Protein AF-A0A920GUX4-F1 (afdb_monomer_lite)

Sequence (69 aa):
MHQIRIHTKNAGFPILGDVKYGDKEVNKLARGNGLNRMMLHAHSINFKNLGLKQWQKHQIPFFFCRLIL

Foldseek 3Di:
DCVVQVVCLVVVHGWACPPPRDDPVSNVVVVVVVPNHTPDDDQFDDDPPVPDGDGPPPPPPVVNVVPPD

Secondary structure (DSSP, 8-state):
--HHHHHHHHTT-PPTT-TTTS-HHHHHHHHHTT--S-S-----EEEGGGTEEE-------HHHHHT--

Structure (mmCIF, N/CA/C/O backbone):
data_AF-A0A920GUX4-F1
#
_entry.id   AF-A0A920GUX4-F1
#
loop_
_atom_site.group_PDB
_atom_site.id
_atom_site.type_symbol
_atom_site.label_atom_id
_atom_site.label_alt_id
_atom_site.label_comp_id
_atom_site.label_asym_id
_atom_site.label_entity_id
_atom_site.label_seq_id
_atom_site.pdbx_PDB_ins_code
_atom_site.Cartn_x
_atom_site.Cartn_y
_atom_site.Cartn_z
_atom_site.occupancy
_atom_site.B_iso_or_equiv
_atom_site.auth_seq_id
_atom_site.auth_comp_id
_atom_site.auth_asym_id
_atom_site.auth_atom_id
_atom_site.pdbx_PDB_model_num
ATOM 1 N N . MET A 1 1 ? -12.831 -3.957 -4.035 1.00 68.69 1 MET A N 1
ATOM 2 C CA . MET A 1 1 ? -12.446 -2.907 -3.067 1.00 68.69 1 MET A CA 1
ATOM 3 C C . MET A 1 1 ? -10.949 -2.974 -2.792 1.00 68.69 1 MET A C 1
ATOM 5 O O . MET A 1 1 ? -10.509 -3.985 -2.276 1.00 68.69 1 MET A O 1
ATOM 9 N N . HIS A 1 2 ? -10.170 -1.947 -3.160 1.00 89.44 2 HIS A N 1
ATOM 10 C CA . HIS A 1 2 ? -8.717 -1.837 -2.902 1.00 89.44 2 HIS A CA 1
ATOM 11 C C . HIS A 1 2 ? -8.316 -0.357 -2.718 1.00 89.44 2 HIS A C 1
ATOM 13 O O . HIS A 1 2 ? -7.414 0.134 -3.388 1.00 89.44 2 HIS A O 1
ATOM 19 N N . GLN A 1 3 ? -9.045 0.368 -1.862 1.00 95.12 3 GLN A N 1
ATOM 20 C CA . GLN A 1 3 ? -9.064 1.837 -1.816 1.00 95.12 3 GLN A CA 1
ATOM 21 C C . GLN A 1 3 ? -7.668 2.472 -1.726 1.00 95.12 3 GLN A C 1
ATOM 23 O O . GLN A 1 3 ? -7.293 3.220 -2.623 1.00 95.12 3 GLN A O 1
ATOM 28 N N . ILE A 1 4 ? -6.868 2.111 -0.714 1.00 95.50 4 ILE A N 1
ATOM 29 C CA . ILE A 1 4 ? -5.509 2.655 -0.539 1.00 95.50 4 ILE A CA 1
ATOM 30 C C . ILE A 1 4 ? -4.642 2.363 -1.777 1.00 95.50 4 ILE A C 1
ATOM 32 O O . ILE A 1 4 ? -4.065 3.277 -2.346 1.00 95.50 4 ILE A O 1
ATOM 36 N N . ARG A 1 5 ? -4.622 1.112 -2.255 1.00 96.38 5 ARG A N 1
ATOM 37 C CA . ARG A 1 5 ? -3.795 0.670 -3.397 1.00 96.38 5 ARG A CA 1
ATOM 38 C C . ARG A 1 5 ? -4.133 1.394 -4.705 1.00 96.38 5 ARG A C 1
ATOM 40 O O . ARG A 1 5 ? -3.243 1.726 -5.481 1.00 96.38 5 ARG A O 1
ATOM 47 N N . ILE A 1 6 ? -5.424 1.604 -4.969 1.00 96.75 6 ILE A N 1
ATOM 48 C CA . ILE A 1 6 ? -5.892 2.294 -6.178 1.00 96.75 6 ILE A CA 1
ATOM 49 C C . ILE A 1 6 ? -5.590 3.787 -6.076 1.00 96.75 6 ILE A C 1
ATOM 51 O O . ILE A 1 6 ? -5.099 4.362 -7.040 1.00 96.75 6 ILE A O 1
ATOM 55 N N . HIS A 1 7 ? -5.841 4.413 -4.924 1.00 97.06 7 HIS A N 1
ATOM 56 C CA . HIS A 1 7 ? -5.561 5.837 -4.755 1.00 97.06 7 HIS A CA 1
ATOM 57 C C . HIS A 1 7 ? -4.076 6.157 -4.879 1.00 97.06 7 HIS A C 1
ATOM 59 O O . HIS A 1 7 ? -3.730 7.100 -5.583 1.00 97.06 7 HIS A O 1
ATOM 65 N N . THR A 1 8 ? -3.199 5.362 -4.266 1.00 96.44 8 THR A N 1
ATOM 66 C CA . THR A 1 8 ? -1.753 5.588 -4.363 1.00 96.44 8 THR A CA 1
ATOM 67 C C . THR A 1 8 ? -1.258 5.396 -5.799 1.00 96.44 8 THR A C 1
ATOM 69 O O . THR A 1 8 ? -0.504 6.226 -6.297 1.00 96.44 8 THR A O 1
ATOM 72 N N . LYS A 1 9 ? -1.762 4.382 -6.523 1.00 96.25 9 LYS A N 1
ATOM 73 C CA . LYS A 1 9 ? -1.504 4.227 -7.965 1.00 96.25 9 LYS A CA 1
ATOM 74 C C . LYS A 1 9 ? -1.971 5.447 -8.760 1.00 96.25 9 LYS A C 1
ATOM 76 O O . LYS A 1 9 ? -1.216 5.957 -9.578 1.00 96.25 9 LYS A O 1
ATOM 81 N N . ASN A 1 10 ? -3.205 5.896 -8.544 1.00 96.44 10 ASN A N 1
ATOM 82 C CA . ASN A 1 10 ? -3.780 7.018 -9.286 1.00 96.44 10 ASN A CA 1
ATOM 83 C C . ASN A 1 10 ? -3.037 8.332 -9.011 1.00 96.44 10 ASN A C 1
ATOM 85 O O . ASN A 1 10 ? -2.967 9.178 -9.891 1.00 96.44 10 ASN A O 1
ATOM 89 N N . ALA A 1 11 ? -2.452 8.480 -7.821 1.00 96.81 11 ALA A N 1
ATOM 90 C CA . ALA A 1 11 ? -1.578 9.596 -7.477 1.00 96.81 11 ALA A CA 1
ATOM 91 C C . ALA A 1 11 ? -0.174 9.506 -8.116 1.00 96.81 11 ALA A C 1
ATOM 93 O O . ALA A 1 11 ? 0.625 10.414 -7.925 1.00 96.81 11 ALA A O 1
ATOM 94 N N . GLY A 1 12 ? 0.144 8.429 -8.847 1.00 95.94 12 GLY A N 1
ATOM 95 C CA . GLY A 1 12 ? 1.456 8.198 -9.465 1.00 95.94 12 GLY A CA 1
ATOM 96 C C . GLY A 1 12 ? 2.460 7.454 -8.579 1.00 95.94 12 GLY A C 1
ATOM 97 O O . GLY A 1 12 ? 3.576 7.189 -9.013 1.00 95.94 12 GLY A O 1
ATOM 98 N N . PHE A 1 13 ? 2.066 7.059 -7.365 1.00 95.50 13 PHE A N 1
ATOM 99 C CA . PHE A 1 13 ? 2.943 6.443 -6.364 1.00 95.50 13 PHE A CA 1
ATOM 100 C C . PHE A 1 13 ? 2.391 5.088 -5.906 1.00 95.50 13 PHE A C 1
ATOM 102 O O . PHE A 1 13 ? 1.929 4.949 -4.771 1.00 95.50 13 PHE A O 1
ATOM 109 N N . PRO A 1 14 ? 2.359 4.063 -6.772 1.00 95.69 14 PRO A N 1
ATOM 110 C CA . PRO A 1 14 ? 1.807 2.772 -6.394 1.00 95.69 14 PRO A CA 1
ATOM 111 C C . PRO A 1 14 ? 2.621 2.102 -5.275 1.00 95.69 14 PRO A C 1
ATOM 113 O O . PRO A 1 14 ? 3.818 2.327 -5.118 1.00 95.69 14 PRO A O 1
ATOM 116 N N . ILE A 1 15 ? 1.963 1.239 -4.498 1.00 95.25 15 ILE A N 1
ATOM 117 C CA . ILE A 1 15 ? 2.601 0.575 -3.354 1.00 95.25 15 ILE A CA 1
ATOM 118 C C . ILE A 1 15 ? 3.634 -0.446 -3.838 1.00 95.25 15 ILE A C 1
ATOM 120 O O . ILE A 1 15 ? 3.345 -1.296 -4.683 1.00 95.25 15 ILE A O 1
ATOM 124 N N . LEU A 1 16 ? 4.821 -0.411 -3.234 1.00 94.38 16 LEU A N 1
ATOM 125 C CA . LEU A 1 16 ? 5.888 -1.369 -3.496 1.00 94.38 16 LEU A CA 1
ATOM 126 C C . LEU A 1 16 ? 5.458 -2.799 -3.130 1.00 94.38 16 LEU A C 1
ATOM 128 O O . LEU A 1 16 ? 4.887 -3.050 -2.068 1.00 94.38 16 LEU A O 1
ATOM 132 N N . GLY A 1 17 ? 5.722 -3.755 -4.011 1.00 93.56 17 GLY A N 1
ATOM 133 C CA . GLY A 1 17 ? 5.277 -5.141 -3.873 1.00 93.56 17 GLY A CA 1
ATOM 134 C C . GLY A 1 17 ? 3.802 -5.368 -4.234 1.00 93.56 17 GLY A C 1
ATOM 135 O O . GLY A 1 17 ? 3.313 -6.490 -4.085 1.00 93.56 17 GLY A O 1
ATOM 136 N N . ASP A 1 18 ? 3.070 -4.354 -4.712 1.00 96.25 18 ASP A N 1
ATOM 137 C CA . ASP A 1 18 ? 1.707 -4.537 -5.214 1.00 96.25 18 ASP A CA 1
ATOM 138 C C . ASP A 1 18 ? 1.713 -5.172 -6.611 1.00 96.25 18 ASP A C 1
ATOM 140 O O . ASP A 1 18 ? 1.994 -4.522 -7.615 1.00 96.25 18 ASP A O 1
ATOM 144 N N . VAL A 1 19 ? 1.349 -6.454 -6.680 1.00 94.50 19 VAL A N 1
ATOM 145 C CA . VAL A 1 19 ? 1.343 -7.245 -7.924 1.00 94.50 19 VAL A CA 1
ATOM 146 C C . VAL A 1 19 ? 0.308 -6.760 -8.949 1.00 94.50 19 VAL A C 1
ATOM 148 O O . VAL A 1 19 ? 0.488 -6.980 -10.143 1.00 94.50 19 VAL A O 1
ATOM 151 N N . LYS A 1 20 ? -0.783 -6.119 -8.510 1.00 95.06 20 LYS A N 1
ATOM 152 C CA . LYS A 1 20 ? -1.895 -5.733 -9.396 1.00 95.06 20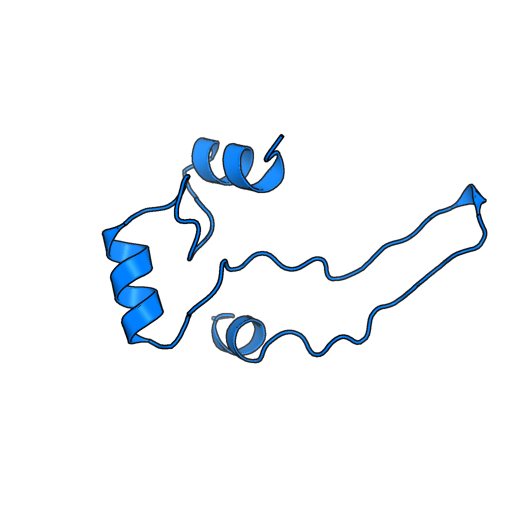 LYS A CA 1
ATOM 153 C C . LYS A 1 20 ? -1.805 -4.282 -9.856 1.00 95.06 20 LYS A C 1
ATOM 155 O O . LYS A 1 20 ? -2.167 -3.977 -10.990 1.00 95.06 20 LYS A O 1
ATOM 160 N N . TYR A 1 21 ? -1.398 -3.388 -8.960 1.00 95.69 21 TYR A N 1
ATOM 161 C CA . TYR A 1 21 ? -1.433 -1.944 -9.196 1.00 95.69 21 TYR A CA 1
ATOM 162 C C . TYR A 1 21 ? -0.044 -1.294 -9.223 1.00 95.69 21 TYR A C 1
ATOM 164 O O . TYR A 1 21 ? 0.036 -0.123 -9.583 1.00 95.69 21 TYR A O 1
ATOM 172 N N . GLY A 1 22 ? 1.016 -2.029 -8.870 1.00 93.31 22 GLY A N 1
ATOM 173 C CA . GLY A 1 22 ? 2.397 -1.552 -8.878 1.00 93.31 22 GLY A CA 1
ATOM 174 C C . GLY A 1 22 ? 3.176 -1.861 -10.148 1.00 93.31 22 GLY A C 1
ATOM 175 O O . GLY A 1 22 ? 2.692 -2.530 -11.063 1.00 93.31 22 GLY A O 1
ATOM 176 N N . ASP A 1 23 ? 4.402 -1.349 -10.179 1.00 95.19 23 ASP A N 1
ATOM 177 C CA . ASP A 1 23 ? 5.338 -1.544 -11.278 1.00 95.19 23 ASP A CA 1
ATOM 178 C C . ASP A 1 23 ? 6.016 -2.919 -11.176 1.00 95.19 23 ASP A C 1
ATOM 180 O O . ASP A 1 23 ? 6.517 -3.315 -10.120 1.00 95.19 23 ASP A O 1
ATOM 184 N N . LYS A 1 24 ? 6.013 -3.675 -12.278 1.00 94.75 24 LYS A N 1
ATOM 185 C CA . LYS A 1 24 ? 6.543 -5.044 -12.307 1.00 94.75 24 LYS A CA 1
ATOM 186 C C . LYS A 1 24 ? 8.061 -5.092 -12.133 1.00 94.75 24 LYS A C 1
ATOM 188 O O . LYS A 1 24 ? 8.535 -5.967 -11.409 1.00 94.75 24 LYS A O 1
ATOM 193 N N . GLU A 1 25 ? 8.798 -4.173 -12.748 1.00 95.50 25 GLU A N 1
ATOM 194 C CA . GLU A 1 25 ? 10.259 -4.135 -12.683 1.00 95.50 25 GLU A CA 1
ATOM 195 C C . GLU A 1 25 ? 10.720 -3.660 -11.307 1.00 95.50 25 GLU A C 1
ATOM 197 O O . GLU A 1 25 ? 11.562 -4.304 -10.680 1.00 95.50 25 GLU A O 1
ATOM 202 N N . VAL A 1 26 ? 10.079 -2.624 -10.758 1.00 93.25 26 VAL A N 1
ATOM 203 C CA . VAL A 1 26 ? 10.356 -2.161 -9.389 1.00 93.25 26 VAL A CA 1
ATOM 204 C C . VAL A 1 26 ? 10.051 -3.268 -8.375 1.00 93.25 26 VAL A C 1
ATOM 206 O O . VAL A 1 26 ? 10.842 -3.525 -7.466 1.00 93.25 26 VAL A O 1
ATOM 209 N N . ASN A 1 27 ? 8.946 -3.996 -8.554 1.00 94.25 27 ASN A N 1
ATOM 210 C CA . ASN A 1 27 ? 8.610 -5.138 -7.704 1.00 94.25 27 ASN A CA 1
ATOM 211 C C . ASN A 1 27 ? 9.633 -6.276 -7.821 1.00 94.25 27 ASN A C 1
ATOM 213 O O . ASN A 1 27 ? 9.949 -6.916 -6.819 1.00 94.25 27 ASN A O 1
ATOM 217 N N . LYS A 1 28 ? 10.148 -6.546 -9.024 1.00 94.19 28 LYS A N 1
ATOM 218 C CA . LYS A 1 28 ? 11.183 -7.561 -9.253 1.00 94.19 28 LYS A CA 1
ATOM 219 C C . LYS A 1 28 ? 12.488 -7.183 -8.552 1.00 94.19 28 LYS A C 1
ATOM 221 O O . LYS A 1 28 ? 13.050 -8.022 -7.850 1.00 94.19 28 LYS A O 1
ATOM 226 N N . LEU A 1 29 ? 12.917 -5.925 -8.667 1.00 93.12 29 LEU A N 1
ATOM 227 C CA . LEU A 1 29 ? 14.082 -5.398 -7.950 1.00 93.12 29 LEU A CA 1
ATOM 228 C C . LEU A 1 29 ? 13.891 -5.488 -6.432 1.00 93.12 29 LEU A C 1
ATOM 230 O O . LEU A 1 29 ? 14.779 -5.945 -5.717 1.00 93.12 29 LEU A O 1
ATOM 234 N N . ALA A 1 30 ? 12.716 -5.116 -5.926 1.00 90.31 30 ALA A N 1
ATOM 235 C CA . ALA A 1 30 ? 12.430 -5.175 -4.497 1.00 90.31 30 ALA A CA 1
ATOM 236 C C . ALA A 1 30 ? 12.439 -6.611 -3.949 1.00 90.31 30 ALA A C 1
ATOM 238 O O . ALA A 1 30 ? 12.981 -6.845 -2.870 1.00 90.31 30 ALA A O 1
ATOM 239 N N . ARG A 1 31 ? 11.920 -7.587 -4.709 1.00 90.94 31 ARG A N 1
ATOM 240 C CA . ARG A 1 31 ? 12.036 -9.017 -4.369 1.00 90.94 31 ARG A CA 1
ATOM 241 C C . ARG A 1 31 ? 13.489 -9.479 -4.330 1.00 90.94 31 ARG A C 1
ATOM 243 O O . ARG A 1 31 ? 13.860 -10.184 -3.399 1.00 90.94 31 ARG A O 1
ATOM 250 N N . GLY A 1 32 ? 14.312 -9.040 -5.287 1.00 90.06 32 GLY A N 1
ATOM 251 C CA . GLY A 1 32 ? 15.761 -9.280 -5.270 1.00 90.06 32 GLY A CA 1
ATOM 252 C C . GLY A 1 32 ? 16.446 -8.738 -4.009 1.00 90.06 32 GLY A C 1
ATOM 253 O O . GLY A 1 32 ? 17.390 -9.341 -3.516 1.00 90.06 32 GLY A O 1
ATOM 254 N N . ASN A 1 33 ? 15.906 -7.662 -3.430 1.00 87.56 33 ASN A N 1
ATOM 255 C CA . ASN A 1 33 ? 16.357 -7.074 -2.165 1.00 87.56 33 ASN A CA 1
ATOM 256 C C . ASN A 1 33 ? 15.666 -7.664 -0.913 1.00 87.56 33 ASN A C 1
ATOM 258 O O . ASN A 1 33 ? 15.791 -7.112 0.180 1.00 87.56 33 ASN A O 1
ATOM 262 N N . GLY A 1 34 ? 14.932 -8.775 -1.046 1.00 87.44 34 GLY A N 1
ATOM 263 C CA . GLY A 1 34 ? 14.309 -9.503 0.065 1.00 87.44 34 GLY A CA 1
ATOM 264 C C . GLY A 1 34 ? 12.869 -9.097 0.405 1.00 87.44 34 GLY A C 1
ATOM 265 O O . GLY A 1 34 ? 12.276 -9.665 1.326 1.00 87.44 34 GLY A O 1
ATOM 266 N N . LEU A 1 35 ? 12.263 -8.159 -0.331 1.00 88.81 35 LEU A N 1
ATOM 267 C CA . LEU A 1 35 ? 10.865 -7.784 -0.121 1.00 88.81 35 LEU A CA 1
ATOM 268 C C . LEU A 1 35 ? 9.911 -8.772 -0.813 1.00 88.81 35 LEU A C 1
ATOM 270 O O . LEU A 1 35 ? 9.614 -8.658 -2.001 1.00 88.81 35 LEU A O 1
ATOM 274 N N . ASN A 1 36 ? 9.353 -9.697 -0.033 1.00 88.38 36 ASN A N 1
ATOM 275 C CA . ASN A 1 36 ? 8.453 -10.748 -0.532 1.00 88.38 36 ASN A CA 1
ATOM 276 C C . ASN A 1 36 ? 6.956 -10.469 -0.316 1.00 88.38 36 ASN A C 1
ATOM 278 O O . ASN A 1 36 ? 6.116 -11.321 -0.599 1.00 88.38 36 ASN A O 1
ATOM 282 N N . ARG A 1 37 ? 6.597 -9.286 0.193 1.00 90.19 37 ARG A N 1
ATOM 283 C CA . ARG A 1 37 ? 5.202 -8.892 0.434 1.00 90.19 37 ARG A CA 1
ATOM 284 C C . ARG A 1 37 ? 4.957 -7.442 0.041 1.00 90.19 37 ARG A C 1
ATOM 286 O O . ARG A 1 37 ? 5.885 -6.648 -0.038 1.00 90.19 37 ARG A O 1
ATOM 293 N N . MET A 1 38 ? 3.688 -7.088 -0.135 1.00 93.25 38 MET A N 1
ATOM 294 C CA . MET A 1 38 ? 3.280 -5.701 -0.345 1.00 93.25 38 MET A CA 1
ATOM 295 C C . MET A 1 38 ? 3.660 -4.834 0.861 1.00 93.25 38 MET A C 1
ATOM 297 O O . MET A 1 38 ? 3.401 -5.219 2.007 1.00 93.25 38 MET A O 1
ATOM 301 N N . MET A 1 39 ? 4.199 -3.644 0.597 1.00 92.88 39 MET A N 1
ATOM 302 C CA . MET A 1 39 ? 4.517 -2.609 1.586 1.00 92.88 39 MET A CA 1
ATOM 303 C C . MET A 1 39 ? 3.255 -1.875 2.059 1.00 92.88 39 MET A C 1
ATOM 305 O O . MET A 1 39 ? 3.171 -0.653 2.064 1.00 92.88 39 MET A O 1
ATOM 309 N N . LEU A 1 40 ? 2.250 -2.650 2.470 1.00 92.00 40 LEU A N 1
ATOM 310 C CA . LEU A 1 40 ? 1.057 -2.178 3.154 1.00 92.00 40 LEU A CA 1
ATOM 311 C C . LEU A 1 40 ? 0.909 -2.942 4.475 1.00 92.00 40 LEU A C 1
ATOM 313 O O . LEU A 1 40 ? 1.040 -4.171 4.527 1.00 92.00 40 LEU A O 1
ATOM 317 N N . HIS A 1 41 ? 0.693 -2.208 5.562 1.00 89.56 41 HIS A N 1
ATOM 318 C CA . HIS A 1 41 ? 0.554 -2.765 6.902 1.00 89.56 41 HIS A CA 1
ATOM 319 C C . HIS A 1 41 ? -0.440 -1.929 7.707 1.00 89.56 41 HIS A C 1
ATOM 321 O O . HIS A 1 41 ? -0.323 -0.706 7.757 1.00 89.56 41 HIS A O 1
ATOM 327 N N . ALA A 1 42 ? -1.420 -2.586 8.325 1.00 89.19 42 ALA A N 1
ATOM 328 C CA . ALA A 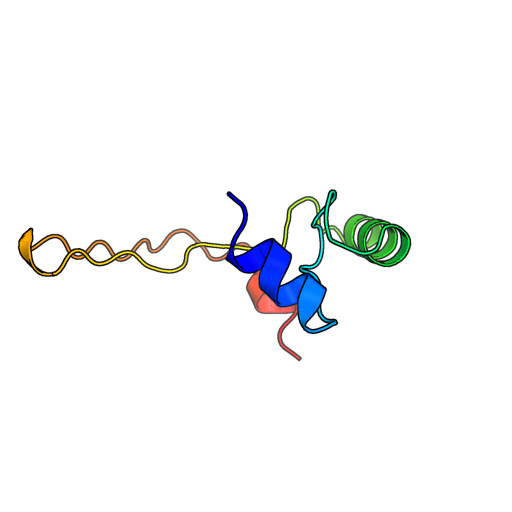1 42 ? -2.351 -1.932 9.232 1.00 89.19 42 ALA A CA 1
ATOM 329 C C . ALA A 1 42 ? -1.666 -1.749 10.590 1.00 89.19 42 ALA A C 1
ATOM 331 O O . ALA A 1 42 ? -1.488 -2.709 11.330 1.00 89.19 42 ALA A O 1
ATOM 332 N N . HIS A 1 43 ? -1.250 -0.520 10.890 1.00 84.38 43 HIS A N 1
ATOM 333 C CA . HIS A 1 43 ? -0.492 -0.221 12.106 1.00 84.38 43 HIS A CA 1
ATOM 334 C C . HIS A 1 43 ? -1.365 -0.179 13.372 1.00 84.38 43 HIS A C 1
ATOM 336 O O . HIS A 1 43 ? -0.921 -0.555 14.453 1.00 84.38 43 HIS A O 1
ATOM 342 N N . SER A 1 44 ? -2.611 0.278 13.260 1.00 83.94 44 SER A N 1
ATOM 343 C CA . SER A 1 44 ? -3.523 0.393 14.397 1.00 83.94 44 SER A CA 1
ATOM 344 C C . SER A 1 44 ? -4.979 0.247 13.965 1.00 83.94 44 SER A C 1
ATOM 346 O O . SER A 1 44 ? -5.326 0.445 12.798 1.00 83.94 44 SER A O 1
ATOM 348 N N . ILE A 1 45 ? -5.836 -0.106 14.924 1.00 86.00 45 ILE A N 1
ATOM 349 C CA . ILE A 1 45 ? -7.286 -0.150 14.749 1.00 86.00 45 ILE A CA 1
ATOM 350 C C . ILE A 1 45 ? -7.969 0.393 16.009 1.00 86.00 45 ILE A C 1
ATOM 352 O O . ILE A 1 45 ? -7.575 0.082 17.133 1.00 86.00 45 ILE A O 1
ATOM 356 N N . ASN A 1 46 ? -8.972 1.253 15.832 1.00 83.31 46 ASN A N 1
ATOM 357 C CA . ASN A 1 46 ? -9.661 1.924 16.934 1.00 83.31 46 ASN A CA 1
ATOM 358 C C . ASN A 1 46 ? -11.158 2.025 16.638 1.00 83.31 46 ASN A C 1
ATOM 360 O O . ASN A 1 46 ? -11.553 2.631 15.640 1.00 83.31 46 ASN A O 1
ATOM 364 N N . PHE A 1 47 ? -11.980 1.474 17.531 1.00 87.19 47 PHE A N 1
ATOM 365 C CA . PHE A 1 47 ? -13.432 1.564 17.459 1.00 87.19 47 PHE A CA 1
ATOM 366 C C . PHE A 1 47 ? -13.963 2.426 18.610 1.00 87.19 47 PHE A C 1
ATOM 368 O O . PHE A 1 47 ? -14.080 1.968 19.746 1.00 87.19 47 PHE A O 1
ATOM 375 N N . LYS A 1 48 ? -14.318 3.683 18.305 1.00 77.25 48 LYS A N 1
ATOM 376 C CA . LYS A 1 48 ? -14.686 4.706 19.305 1.00 77.25 48 LYS A CA 1
ATOM 377 C C . LYS A 1 48 ? -15.861 4.305 20.210 1.00 77.25 48 LYS A C 1
ATOM 379 O O . LYS A 1 48 ? -15.792 4.535 21.409 1.00 77.25 48 LYS A O 1
ATOM 384 N N . ASN A 1 49 ? -16.899 3.679 19.653 1.00 80.94 49 ASN A N 1
ATOM 385 C CA . ASN A 1 49 ? -18.161 3.416 20.367 1.00 80.94 49 ASN A CA 1
ATOM 386 C C . ASN A 1 49 ? -18.242 2.021 20.997 1.00 80.94 49 ASN A C 1
ATOM 388 O O . ASN A 1 49 ? -19.230 1.695 21.642 1.00 80.94 49 ASN A O 1
ATOM 392 N N . LEU A 1 50 ? -17.217 1.195 20.798 1.00 82.31 50 LEU A N 1
ATOM 393 C CA . LEU A 1 50 ? -17.143 -0.147 21.373 1.00 82.31 50 LEU A CA 1
ATOM 394 C C . LEU A 1 50 ? -16.213 -0.192 22.593 1.00 82.31 50 LEU A C 1
ATOM 396 O O . LEU A 1 50 ? -16.038 -1.247 23.186 1.00 82.31 50 LEU A O 1
ATOM 400 N N . GLY A 1 51 ? -15.556 0.924 22.941 1.00 72.94 51 GLY A N 1
ATOM 401 C CA . GLY A 1 51 ? -14.511 0.953 23.974 1.00 72.94 51 GLY A CA 1
ATOM 402 C C . GLY A 1 51 ? -13.264 0.126 23.622 1.00 72.94 51 GLY A C 1
ATOM 403 O O . GLY A 1 51 ? -12.322 0.062 24.408 1.00 72.94 51 GLY A O 1
ATOM 404 N N . LEU A 1 52 ? -13.223 -0.484 22.433 1.00 75.06 52 LEU A N 1
ATOM 405 C CA . LEU A 1 52 ? -12.145 -1.354 21.982 1.00 75.06 52 LEU A CA 1
ATOM 406 C C . LEU A 1 52 ? -11.044 -0.518 21.325 1.00 75.06 52 LEU A C 1
ATOM 408 O O . LEU A 1 52 ? -11.153 -0.076 20.176 1.00 75.06 52 LEU A O 1
ATOM 412 N N . LYS A 1 53 ? -9.949 -0.325 22.061 1.00 67.19 53 LYS A N 1
ATOM 413 C CA . LYS A 1 53 ? -8.683 0.180 21.523 1.00 67.19 53 LYS A CA 1
ATOM 414 C C . LYS A 1 53 ? -7.673 -0.959 21.520 1.00 67.19 53 LYS A C 1
ATOM 416 O O . LYS A 1 53 ? -7.132 -1.296 22.568 1.00 67.19 53 LYS A O 1
ATOM 421 N N . GLN A 1 54 ? -7.406 -1.529 20.346 1.00 70.38 54 GLN A N 1
ATOM 422 C CA . GLN A 1 54 ? -6.366 -2.540 20.188 1.00 70.38 54 GLN A CA 1
ATOM 423 C C . GLN A 1 54 ? -5.161 -1.919 19.488 1.00 70.38 54 GLN A C 1
ATOM 425 O O . GLN A 1 54 ? -5.155 -1.695 18.278 1.00 70.38 54 GLN A O 1
ATOM 430 N N . TRP A 1 55 ? -4.101 -1.697 20.256 1.00 65.94 55 TRP A N 1
ATOM 431 C CA . TRP A 1 55 ? -2.784 -1.459 19.689 1.00 65.94 55 TRP A CA 1
ATOM 432 C C . TRP A 1 55 ? -2.168 -2.816 19.398 1.00 65.94 55 TRP A C 1
ATOM 434 O O . TRP A 1 55 ? -1.760 -3.539 20.309 1.00 65.94 55 TRP A O 1
ATOM 444 N N . GLN A 1 56 ? -2.121 -3.199 18.127 1.00 59.69 56 GLN A N 1
ATOM 445 C CA . GLN A 1 56 ? -1.292 -4.330 17.756 1.00 59.69 56 GLN A CA 1
ATOM 446 C C . GLN A 1 56 ? 0.163 -3.869 17.760 1.00 59.69 56 GLN A C 1
ATOM 448 O O . GLN A 1 56 ? 0.646 -3.277 16.802 1.00 59.69 56 GLN A O 1
ATOM 453 N N . LYS A 1 57 ? 0.898 -4.226 18.820 1.00 56.22 57 LYS A N 1
ATOM 454 C CA . LYS A 1 57 ? 2.362 -4.353 18.766 1.00 56.22 57 LYS A CA 1
ATOM 455 C C . LYS A 1 57 ? 2.748 -5.586 17.939 1.00 56.22 57 LYS A C 1
ATOM 457 O O . LYS A 1 57 ? 3.570 -6.389 18.367 1.00 56.22 57 LYS A O 1
ATOM 462 N N . HIS A 1 58 ? 2.109 -5.805 16.789 1.00 56.78 58 HIS A N 1
ATOM 463 C CA . HIS A 1 58 ? 2.668 -6.767 15.858 1.00 56.78 58 HIS A CA 1
ATOM 464 C C . HIS A 1 58 ? 3.939 -6.131 15.323 1.00 56.78 58 HIS A C 1
ATOM 466 O O . HIS A 1 58 ? 3.931 -4.957 14.949 1.00 56.78 58 HIS A O 1
ATOM 472 N N . GLN A 1 59 ? 5.038 -6.875 15.396 1.00 62.91 59 GLN A N 1
ATOM 473 C CA . GLN A 1 59 ? 6.347 -6.389 14.999 1.00 62.91 59 GLN A CA 1
ATOM 474 C C . GLN A 1 59 ? 6.212 -5.829 13.584 1.00 62.91 59 GLN A C 1
ATOM 476 O O . GLN A 1 59 ? 5.895 -6.575 12.654 1.00 62.91 59 GLN A O 1
ATOM 481 N N . IL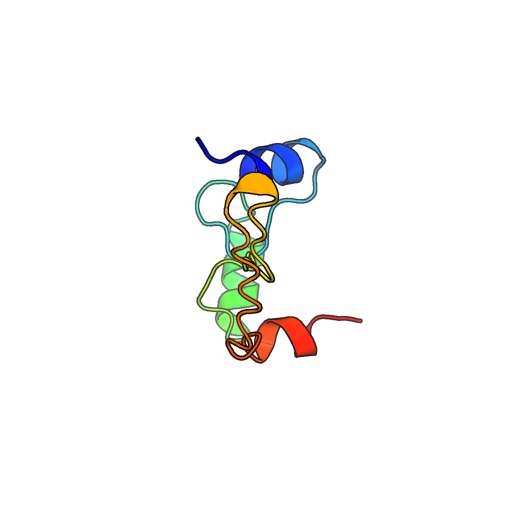E A 1 60 ? 6.372 -4.505 13.443 1.00 70.12 60 ILE A N 1
ATOM 482 C CA . ILE A 1 60 ? 6.452 -3.864 12.133 1.00 70.12 60 ILE A CA 1
ATOM 483 C C . ILE A 1 60 ? 7.515 -4.665 11.390 1.00 70.12 60 ILE A C 1
ATOM 485 O O . ILE A 1 60 ? 8.642 -4.748 11.893 1.00 70.12 60 ILE A O 1
ATOM 489 N N . PRO A 1 61 ? 7.173 -5.340 10.275 1.00 73.44 61 PRO A N 1
ATOM 490 C CA . PRO A 1 61 ? 8.124 -6.238 9.649 1.00 73.44 61 PRO A CA 1
ATOM 491 C C . PRO A 1 61 ? 9.392 -5.460 9.360 1.00 73.44 61 PRO A C 1
ATOM 493 O O . PRO A 1 61 ? 9.298 -4.350 8.849 1.00 73.44 61 PRO A O 1
ATOM 496 N N . PHE A 1 62 ? 10.546 -6.025 9.705 1.00 68.62 62 PHE A N 1
ATOM 497 C CA . PHE A 1 62 ? 11.836 -5.329 9.701 1.00 68.62 62 PHE A CA 1
ATOM 498 C C . PHE A 1 62 ? 12.080 -4.472 8.439 1.00 68.62 62 PHE A C 1
ATOM 500 O O . PHE A 1 62 ? 12.611 -3.366 8.517 1.00 68.62 62 PHE A O 1
ATOM 507 N N . PHE A 1 63 ? 11.590 -4.931 7.284 1.00 69.00 63 PHE A N 1
ATOM 508 C CA . PHE A 1 63 ? 11.609 -4.204 6.011 1.00 69.00 63 PHE A CA 1
ATOM 509 C C . PHE A 1 63 ? 10.937 -2.820 6.011 1.00 69.00 63 PHE A C 1
ATOM 511 O O . PHE A 1 63 ? 11.387 -1.946 5.283 1.00 69.00 63 PHE A O 1
ATOM 518 N N . PHE A 1 64 ? 9.898 -2.589 6.813 1.00 72.00 64 PHE A N 1
ATOM 519 C CA . PHE A 1 64 ? 9.246 -1.279 6.935 1.00 72.00 64 PHE A CA 1
ATOM 520 C C . PHE A 1 64 ? 10.103 -0.274 7.706 1.00 72.00 64 PHE A C 1
ATOM 522 O O . PHE A 1 64 ? 9.997 0.917 7.445 1.00 72.00 64 PHE A O 1
ATOM 529 N N . CYS A 1 65 ? 10.967 -0.737 8.612 1.00 65.75 65 CYS A N 1
ATOM 530 C CA . CYS A 1 65 ? 11.879 0.135 9.352 1.00 65.75 65 CYS A CA 1
ATOM 531 C C . CYS A 1 65 ? 13.153 0.457 8.557 1.00 65.75 65 CYS A C 1
ATOM 533 O O . CYS A 1 65 ? 13.737 1.514 8.752 1.00 65.75 65 CYS A O 1
ATOM 535 N N . ARG A 1 66 ? 13.591 -0.440 7.660 1.00 63.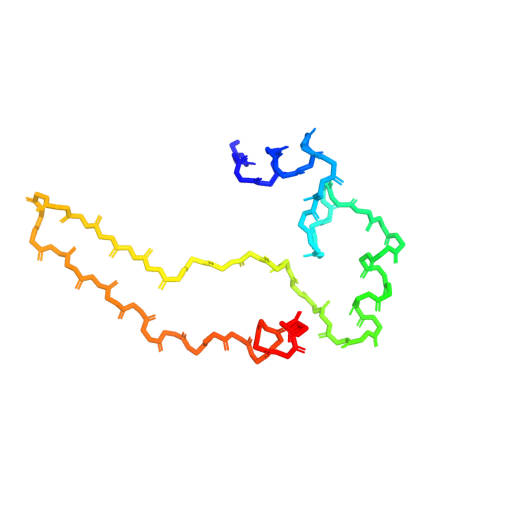53 66 ARG A N 1
ATOM 536 C CA . ARG A 1 66 ? 14.847 -0.299 6.898 1.00 63.53 66 ARG A CA 1
ATOM 537 C C . ARG A 1 66 ? 14.735 0.593 5.652 1.00 63.53 66 ARG A C 1
ATOM 539 O O . ARG A 1 66 ? 15.758 0.995 5.115 1.00 63.53 66 ARG A O 1
ATOM 546 N N . LEU A 1 67 ? 13.519 0.863 5.174 1.00 56.41 67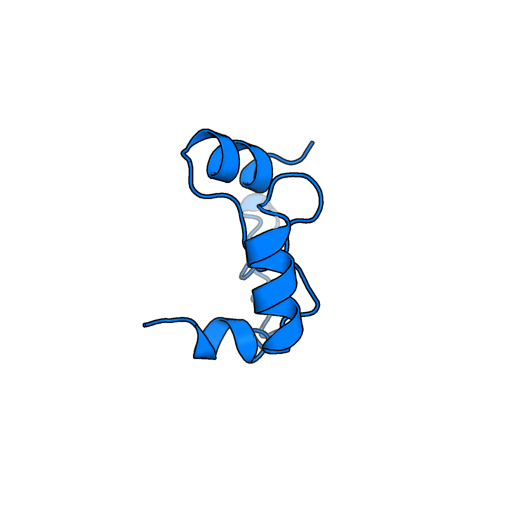 LEU A N 1
ATOM 547 C CA . LEU A 1 67 ? 13.263 1.634 3.946 1.00 56.41 67 LEU A CA 1
ATOM 548 C C . LEU A 1 67 ? 12.854 3.094 4.199 1.00 56.41 67 LEU A C 1
ATOM 550 O O . LEU A 1 67 ? 12.485 3.794 3.258 1.00 56.41 67 LEU A O 1
ATOM 554 N N . ILE A 1 68 ? 12.901 3.542 5.454 1.00 44.19 68 ILE A N 1
ATOM 555 C CA . ILE A 1 68 ? 12.796 4.960 5.793 1.00 44.19 68 ILE A CA 1
ATOM 556 C C . ILE A 1 68 ? 14.192 5.535 5.545 1.00 44.19 68 ILE A C 1
ATOM 558 O O . ILE A 1 68 ? 15.129 5.177 6.257 1.00 44.19 68 ILE A O 1
ATOM 562 N N . LEU A 1 69 ? 14.319 6.309 4.465 1.00 41.41 69 LEU A N 1
ATOM 563 C CA . LEU A 1 69 ? 15.475 7.168 4.199 1.00 41.41 69 LEU A CA 1
ATOM 564 C C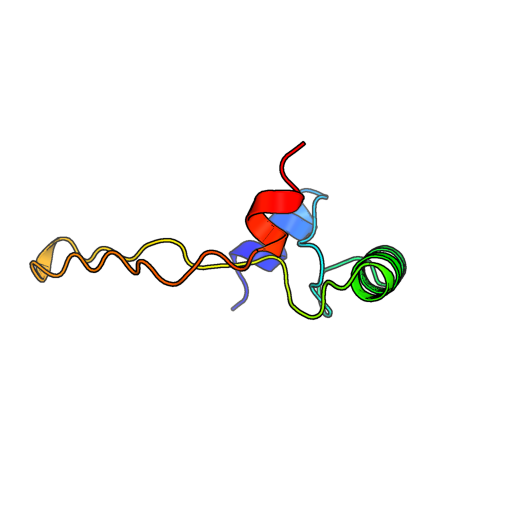 . LEU A 1 69 ? 15.802 8.040 5.417 1.00 41.41 69 LEU A C 1
ATOM 566 O O . LEU A 1 69 ? 14.839 8.553 6.032 1.00 41.41 69 LEU A O 1
#

pLDDT: mean 83.74, std 14.08, range [41.41, 97.06]

Radius of gyration: 14.57 Å; chains: 1; bounding box: 34×20×37 Å